Protein AF-A0A1H6TN44-F1 (afdb_monomer_lite)

pLDDT: mean 74.38, std 14.88, range [40.72, 90.31]

Secondary structure (DSSP, 8-state):
---HHHHHHHHHHHHHHHHTT----HHHHHHHHS---GGG--------

Foldseek 3Di:
DADPVLVVVVVVLVVVCVVVVHDDDPVNNCCSRPVPPPVVPPDPDDDD

Organism: NCBI:txid1130080

Sequence (48 aa):
MLTDKQISDLVQLLEECKENNMSLGIAEVTRLIYPLSKKAKQEKTTEK

Structure (mmCIF, N/CA/C/O backbone):
data_AF-A0A1H6TN44-F1
#
_entry.id   AF-A0A1H6TN44-F1
#
loop_
_atom_site.group_PDB
_atom_site.id
_atom_site.type_symbol
_atom_site.label_atom_id
_atom_site.label_alt_id
_atom_site.label_comp_id
_atom_site.label_asym_id
_atom_site.label_entity_id
_atom_site.label_seq_id
_atom_site.pdbx_PDB_ins_code
_atom_site.Cartn_x
_atom_site.Cartn_y
_atom_site.Cartn_z
_atom_site.occupancy
_atom_site.B_iso_or_equiv
_atom_site.auth_seq_id
_atom_site.auth_comp_id
_atom_site.auth_asym_id
_atom_site.auth_atom_id
_atom_site.pdbx_PDB_model_num
ATOM 1 N N . MET A 1 1 ? -10.249 -11.101 5.184 1.00 74.00 1 MET A N 1
ATOM 2 C CA . MET A 1 1 ? -10.130 -11.057 3.711 1.00 74.00 1 MET A CA 1
ATOM 3 C C . MET A 1 1 ? -9.853 -9.624 3.299 1.00 74.00 1 MET A C 1
ATOM 5 O O . MET A 1 1 ? -10.326 -8.729 3.989 1.00 74.00 1 MET A O 1
ATOM 9 N N . LEU A 1 2 ? -9.063 -9.421 2.242 1.00 80.19 2 LEU A N 1
ATOM 10 C CA . LEU A 1 2 ? -8.843 -8.092 1.666 1.00 80.19 2 LEU A CA 1
ATOM 11 C C . LEU A 1 2 ? -10.125 -7.608 0.990 1.00 80.19 2 LEU A C 1
ATOM 13 O O . LEU A 1 2 ? -10.876 -8.420 0.454 1.00 80.19 2 LEU A O 1
ATOM 17 N N . THR A 1 3 ? -10.374 -6.304 1.042 1.00 87.25 3 THR A N 1
ATOM 18 C CA . THR A 1 3 ? -11.486 -5.681 0.308 1.00 87.25 3 THR A CA 1
ATOM 19 C C . THR A 1 3 ? -11.123 -5.493 -1.163 1.00 87.25 3 THR A C 1
ATOM 21 O O . THR A 1 3 ? -9.944 -5.346 -1.484 1.00 87.25 3 THR A O 1
ATOM 24 N N . ASP A 1 4 ? -12.117 -5.422 -2.052 1.00 88.69 4 ASP A N 1
ATOM 25 C CA . ASP A 1 4 ? -11.900 -5.177 -3.489 1.00 88.69 4 ASP A CA 1
ATOM 26 C C . ASP A 1 4 ? -11.068 -3.917 -3.748 1.00 88.69 4 ASP A C 1
ATOM 28 O O . ASP A 1 4 ? -10.200 -3.899 -4.618 1.00 88.69 4 ASP A O 1
ATOM 32 N N . LYS A 1 5 ? -11.260 -2.886 -2.917 1.00 86.50 5 LYS A N 1
ATOM 33 C CA . LYS A 1 5 ? -10.451 -1.668 -2.958 1.00 86.50 5 LYS A CA 1
ATOM 34 C C . LYS A 1 5 ? -8.977 -1.943 -2.649 1.00 86.50 5 LYS A C 1
ATOM 36 O O . LYS A 1 5 ? -8.114 -1.524 -3.405 1.00 86.50 5 LYS A O 1
ATOM 41 N N . GLN A 1 6 ? -8.682 -2.681 -1.579 1.00 84.75 6 GLN A N 1
ATOM 42 C CA . GLN A 1 6 ? -7.300 -3.041 -1.233 1.00 84.75 6 GLN A CA 1
ATOM 43 C C . GLN A 1 6 ? -6.659 -3.95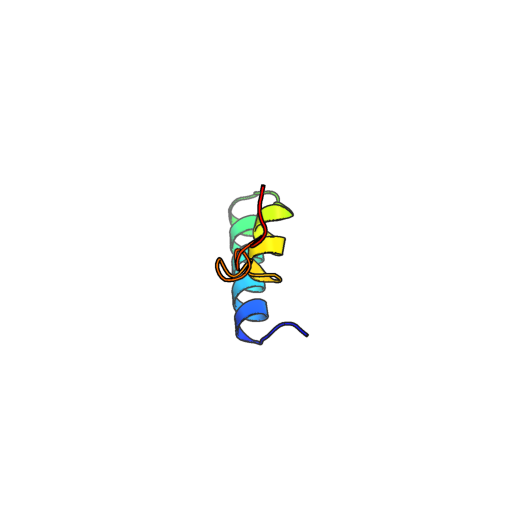1 -2.284 1.00 84.75 6 GLN A C 1
ATOM 45 O O . GLN A 1 6 ? -5.454 -3.891 -2.489 1.00 84.75 6 GLN A O 1
ATOM 50 N N . ILE A 1 7 ? -7.445 -4.800 -2.946 1.00 88.00 7 ILE A N 1
ATOM 51 C CA . ILE A 1 7 ? -6.952 -5.630 -4.047 1.00 88.00 7 ILE A CA 1
ATOM 52 C C . ILE A 1 7 ? -6.595 -4.740 -5.243 1.00 88.00 7 ILE A C 1
ATOM 54 O O . ILE A 1 7 ? -5.494 -4.864 -5.771 1.00 88.00 7 ILE A O 1
ATOM 58 N N . SER A 1 8 ? -7.474 -3.807 -5.620 1.00 90.31 8 SER A N 1
ATOM 59 C CA . SER A 1 8 ? -7.221 -2.844 -6.700 1.00 90.31 8 SER A CA 1
ATOM 60 C C . SER A 1 8 ? -5.986 -1.983 -6.425 1.00 90.31 8 SER A C 1
ATOM 62 O O . SER A 1 8 ? -5.112 -1.876 -7.282 1.00 90.31 8 SER A O 1
ATOM 64 N N . ASP A 1 9 ? -5.880 -1.423 -5.218 1.00 88.75 9 ASP A N 1
ATOM 65 C CA . ASP A 1 9 ? -4.748 -0.583 -4.819 1.00 88.75 9 ASP A CA 1
ATOM 66 C C . ASP A 1 9 ? -3.426 -1.390 -4.835 1.00 88.75 9 ASP A C 1
ATOM 68 O O . ASP A 1 9 ? -2.376 -0.868 -5.207 1.00 88.75 9 ASP A O 1
ATOM 72 N N . LEU A 1 10 ? -3.460 -2.682 -4.472 1.00 87.12 10 LEU A N 1
ATOM 73 C CA . LEU A 1 10 ? -2.282 -3.559 -4.494 1.00 87.12 10 LEU A CA 1
ATOM 74 C C . LEU A 1 10 ? -1.832 -3.887 -5.921 1.00 87.12 10 LEU A C 1
ATOM 76 O O . LEU A 1 10 ? -0.632 -3.921 -6.187 1.00 87.12 10 LEU A O 1
ATOM 80 N N . VAL A 1 11 ? -2.781 -4.153 -6.822 1.00 88.50 11 VAL A N 1
ATOM 81 C CA . VAL A 1 11 ? -2.494 -4.425 -8.238 1.00 88.50 11 VAL A CA 1
ATOM 82 C C . VAL A 1 11 ? -1.834 -3.209 -8.879 1.00 88.50 11 VAL A C 1
ATOM 84 O O . VAL A 1 11 ? -0.787 -3.358 -9.503 1.00 88.50 11 VAL A O 1
ATOM 87 N N . GLN A 1 12 ? -2.362 -2.012 -8.625 1.00 89.38 12 GLN A N 1
ATOM 88 C CA . GLN A 1 12 ? -1.778 -0.780 -9.146 1.00 89.38 12 GLN A CA 1
ATOM 89 C C . GLN A 1 12 ? -0.342 -0.564 -8.634 1.00 89.38 12 GLN A C 1
ATOM 91 O O . GLN A 1 12 ? 0.566 -0.304 -9.420 1.00 89.38 12 GLN A O 1
ATOM 96 N N . LEU A 1 13 ? -0.103 -0.768 -7.332 1.00 86.94 13 LEU A N 1
ATOM 97 C CA . LEU A 1 13 ? 1.234 -0.663 -6.734 1.00 86.94 13 LEU A CA 1
ATOM 98 C C . LEU A 1 13 ? 2.240 -1.644 -7.377 1.00 86.94 13 LEU A C 1
ATOM 100 O O . LEU A 1 13 ? 3.414 -1.317 -7.568 1.00 86.94 13 LEU A O 1
ATOM 104 N N . LEU A 1 14 ? 1.786 -2.859 -7.705 1.00 86.12 14 LEU A N 1
ATOM 105 C CA . LEU A 1 14 ? 2.597 -3.878 -8.376 1.00 86.12 14 LEU A CA 1
ATOM 106 C C . LEU A 1 14 ? 2.951 -3.479 -9.813 1.00 86.12 14 LEU A C 1
ATOM 108 O O . LEU A 1 14 ? 4.084 -3.710 -10.243 1.00 86.12 14 LEU A O 1
ATOM 112 N N . GLU A 1 15 ? 2.007 -2.887 -10.544 1.00 88.62 15 GLU A N 1
ATOM 113 C CA . GLU A 1 15 ? 2.232 -2.379 -11.899 1.00 88.62 15 GLU A CA 1
ATOM 114 C C . GLU A 1 15 ? 3.232 -1.218 -11.894 1.00 88.62 15 GLU A C 1
ATOM 116 O O . GLU A 1 15 ? 4.234 -1.284 -12.608 1.00 88.62 15 GLU A O 1
ATOM 121 N N . GLU A 1 16 ? 3.060 -0.241 -11.001 1.00 86.94 16 GLU A N 1
ATOM 122 C CA . GLU A 1 16 ? 3.981 0.894 -10.865 1.00 86.94 16 GLU A CA 1
ATOM 123 C C . GLU A 1 16 ? 5.406 0.437 -10.509 1.00 86.94 16 GLU A C 1
ATOM 125 O O . GLU A 1 16 ? 6.385 0.916 -11.088 1.00 86.94 16 GLU A O 1
ATOM 130 N N . CYS A 1 17 ? 5.562 -0.533 -9.602 1.00 85.31 17 CYS A N 1
ATOM 131 C CA . CYS A 1 17 ? 6.884 -1.079 -9.277 1.00 85.31 17 CYS A CA 1
ATOM 132 C C . CYS A 1 17 ? 7.527 -1.808 -10.461 1.00 85.31 17 CYS A C 1
ATOM 134 O O . CYS A 1 17 ? 8.736 -1.688 -10.676 1.00 85.31 17 CYS A O 1
ATOM 136 N N . LYS A 1 18 ? 6.732 -2.534 -11.254 1.00 82.62 18 LYS A N 1
ATOM 137 C CA . LYS A 1 18 ? 7.209 -3.220 -12.457 1.00 82.62 18 LYS A CA 1
ATOM 138 C C . LYS A 1 18 ? 7.670 -2.226 -13.52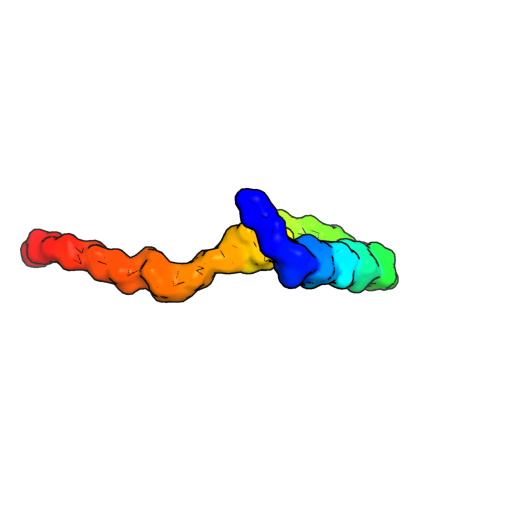6 1.00 82.62 18 LYS A C 1
ATOM 140 O O . LYS A 1 18 ? 8.728 -2.438 -14.114 1.00 82.62 18 LYS A O 1
ATOM 145 N N . GLU A 1 19 ? 6.919 -1.151 -13.757 1.00 86.75 19 GLU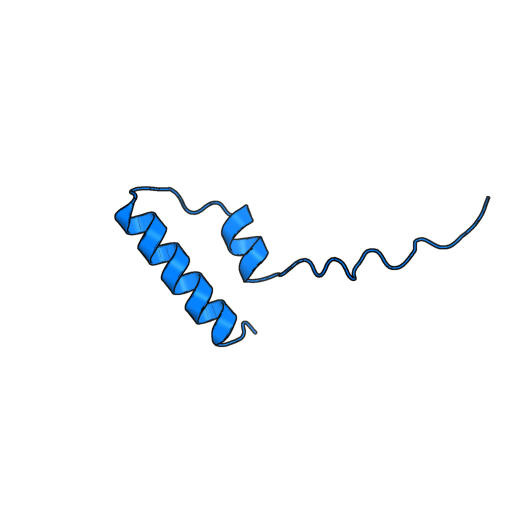 A N 1
ATOM 146 C CA . GLU A 1 19 ? 7.279 -0.107 -14.728 1.00 86.75 19 GLU A CA 1
ATOM 147 C C . GLU A 1 19 ? 8.549 0.648 -14.319 1.00 86.75 19 GLU A C 1
ATOM 149 O O . GLU A 1 19 ? 9.420 0.906 -15.149 1.00 86.75 19 GLU A O 1
ATOM 154 N N . ASN A 1 20 ? 8.708 0.928 -13.025 1.00 84.94 20 ASN A N 1
ATOM 155 C CA . ASN A 1 20 ? 9.847 1.682 -12.506 1.00 84.94 20 ASN A CA 1
ATOM 156 C C . ASN A 1 20 ? 11.082 0.816 -12.174 1.00 84.94 20 ASN A C 1
ATOM 158 O O . ASN A 1 20 ? 12.070 1.347 -11.669 1.00 84.94 20 ASN A O 1
ATOM 162 N N . ASN A 1 21 ? 11.056 -0.502 -12.439 1.00 82.69 21 ASN A N 1
ATOM 163 C CA . ASN A 1 21 ? 12.086 -1.462 -11.994 1.00 82.69 21 ASN A CA 1
ATOM 164 C C . ASN A 1 21 ? 12.399 -1.349 -10.485 1.00 82.69 21 ASN A C 1
ATOM 166 O O . ASN A 1 21 ? 13.534 -1.532 -10.040 1.00 82.69 21 ASN A O 1
ATOM 170 N N . MET A 1 22 ? 11.382 -1.031 -9.684 1.00 79.88 22 MET A N 1
ATOM 171 C CA . MET A 1 22 ? 11.501 -0.885 -8.239 1.00 79.88 22 MET A CA 1
ATOM 172 C C . MET A 1 22 ? 11.090 -2.174 -7.534 1.00 79.88 22 MET A C 1
ATOM 174 O O . MET A 1 22 ? 10.161 -2.872 -7.938 1.00 79.88 22 MET A O 1
ATOM 178 N N . SER A 1 23 ? 11.789 -2.492 -6.446 1.00 76.69 23 SER A N 1
ATOM 179 C CA . SER A 1 23 ? 11.398 -3.599 -5.579 1.00 76.69 23 SER A CA 1
ATOM 180 C C . SER A 1 23 ? 10.268 -3.158 -4.655 1.00 76.69 23 SER A C 1
ATOM 182 O O . SER A 1 23 ? 10.379 -2.147 -3.958 1.00 76.69 23 SER A O 1
ATOM 184 N N . LEU A 1 24 ? 9.193 -3.942 -4.631 1.00 78.62 24 LEU A N 1
ATOM 185 C CA . LEU A 1 24 ? 8.036 -3.696 -3.785 1.00 78.62 24 LEU A CA 1
ATOM 186 C C . LEU A 1 24 ? 8.417 -3.923 -2.314 1.00 78.62 24 LEU A C 1
ATOM 188 O O . LEU A 1 24 ? 8.614 -5.053 -1.860 1.00 78.62 24 LEU A O 1
ATOM 192 N N . GLY A 1 25 ? 8.535 -2.842 -1.547 1.00 81.88 25 GLY A N 1
ATOM 193 C CA . GLY A 1 25 ? 8.863 -2.932 -0.129 1.00 81.88 25 GLY A CA 1
ATOM 194 C C . GLY A 1 25 ? 7.729 -3.571 0.679 1.00 81.88 25 GLY A C 1
ATOM 195 O O . GLY A 1 25 ? 6.574 -3.159 0.578 1.00 81.88 25 GLY A O 1
ATOM 196 N N . ILE A 1 26 ? 8.058 -4.510 1.576 1.00 77.81 26 ILE A N 1
ATOM 197 C CA . ILE A 1 26 ? 7.086 -5.157 2.485 1.00 77.81 26 ILE A CA 1
ATOM 198 C C . ILE A 1 26 ? 6.277 -4.113 3.276 1.00 77.81 26 ILE A C 1
ATOM 200 O O . ILE A 1 26 ? 5.089 -4.306 3.527 1.00 77.81 26 ILE A O 1
ATOM 204 N N . ALA A 1 27 ? 6.886 -2.978 3.631 1.00 75.31 27 ALA A N 1
ATOM 205 C CA . ALA A 1 27 ? 6.226 -1.887 4.348 1.00 75.31 27 ALA A CA 1
ATOM 206 C C . ALA A 1 27 ? 5.147 -1.151 3.526 1.00 75.31 27 ALA A C 1
ATOM 208 O O . ALA A 1 27 ? 4.218 -0.595 4.112 1.00 75.31 27 ALA A O 1
ATOM 209 N N . GLU A 1 28 ? 5.262 -1.107 2.196 1.00 78.19 28 GLU A N 1
ATOM 210 C CA . GLU A 1 28 ? 4.253 -0.518 1.297 1.00 78.19 28 GLU A CA 1
ATOM 211 C C . GLU A 1 28 ? 3.044 -1.450 1.200 1.00 78.19 28 GLU A C 1
ATOM 213 O O . GLU A 1 28 ? 1.918 -1.044 1.485 1.00 78.19 28 GLU A O 1
ATOM 218 N N . VAL A 1 29 ? 3.299 -2.740 0.952 1.00 82.88 29 VAL A N 1
ATOM 219 C CA . VAL A 1 29 ? 2.262 -3.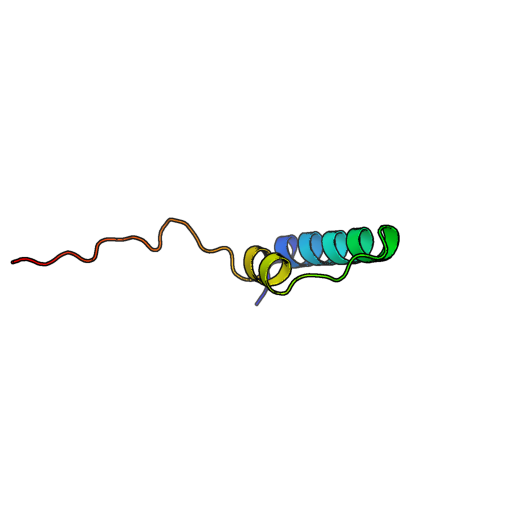782 0.922 1.00 82.88 29 VAL A CA 1
ATOM 220 C C . VAL A 1 29 ? 1.517 -3.844 2.249 1.00 82.88 29 VAL A C 1
ATOM 222 O O . VAL A 1 29 ? 0.290 -3.804 2.272 1.00 82.88 29 VAL A O 1
ATOM 225 N N . THR A 1 30 ? 2.253 -3.880 3.366 1.00 80.75 30 THR A N 1
ATOM 226 C CA . THR A 1 30 ? 1.682 -3.992 4.717 1.00 80.75 30 THR A CA 1
ATOM 227 C C . THR A 1 30 ? 0.755 -2.822 5.037 1.00 80.75 30 THR A C 1
ATOM 229 O O . THR A 1 30 ? -0.309 -3.042 5.604 1.00 80.75 30 THR A O 1
ATOM 232 N N . ARG A 1 31 ? 1.102 -1.589 4.638 1.00 78.44 31 ARG A N 1
ATOM 233 C CA . ARG A 1 31 ? 0.243 -0.407 4.847 1.00 78.44 31 ARG A CA 1
ATOM 234 C C . ARG A 1 31 ? -1.091 -0.503 4.110 1.00 78.44 31 ARG A C 1
ATOM 236 O O . ARG A 1 31 ? -2.086 0.035 4.585 1.00 78.44 31 ARG A O 1
ATOM 243 N N . LEU A 1 32 ? -1.096 -1.176 2.970 1.00 79.25 32 LEU A N 1
ATOM 244 C CA . LEU A 1 32 ? -2.234 -1.268 2.069 1.00 79.25 32 LEU A CA 1
ATOM 245 C C . LEU A 1 32 ? -3.172 -2.419 2.472 1.00 79.25 32 LEU A C 1
ATOM 247 O O . LEU A 1 32 ? -4.387 -2.238 2.574 1.00 79.25 32 LEU A O 1
ATOM 251 N N . ILE A 1 33 ? -2.609 -3.581 2.816 1.00 79.94 33 ILE A N 1
ATOM 252 C CA . ILE A 1 33 ? -3.380 -4.755 3.263 1.00 79.94 33 ILE A CA 1
ATOM 253 C C . ILE A 1 33 ? -3.783 -4.689 4.740 1.00 79.94 33 ILE A C 1
ATOM 255 O O . ILE A 1 33 ? -4.797 -5.263 5.140 1.00 79.94 33 ILE A O 1
ATOM 259 N N . TYR A 1 34 ? -3.005 -3.970 5.547 1.00 76.44 34 TYR A N 1
ATOM 260 C CA . TYR A 1 34 ? -3.233 -3.756 6.967 1.00 76.44 34 TYR A CA 1
ATOM 261 C C . TYR A 1 34 ? -3.076 -2.265 7.276 1.00 76.44 34 TYR A C 1
ATOM 263 O O . TYR A 1 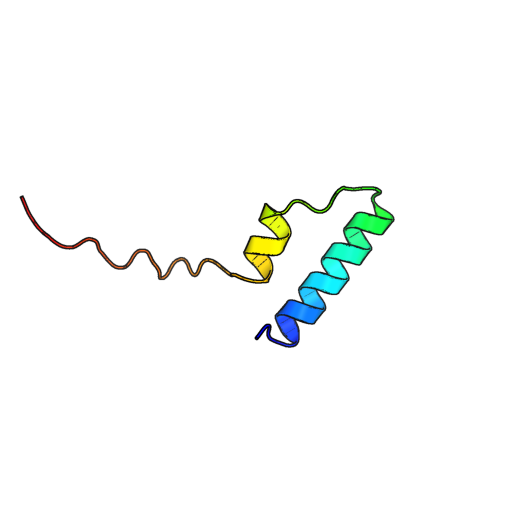34 ? -2.057 -1.840 7.834 1.00 76.44 34 TYR A O 1
ATOM 271 N N . PRO A 1 35 ? -4.067 -1.435 6.896 1.00 66.81 35 PRO A N 1
ATOM 272 C CA . PRO A 1 35 ? -4.040 -0.029 7.244 1.00 66.81 35 PRO A CA 1
ATOM 273 C C . PRO A 1 35 ? -4.022 0.062 8.765 1.00 66.81 35 PRO A C 1
ATOM 275 O O . PRO A 1 35 ? -5.018 -0.222 9.434 1.00 66.81 35 PRO A O 1
ATOM 278 N N . LEU A 1 36 ? -2.865 0.440 9.316 1.00 67.19 36 LEU A N 1
ATOM 279 C CA . LEU A 1 36 ? -2.727 0.811 10.714 1.00 67.19 36 LEU A CA 1
ATOM 280 C C . LEU A 1 36 ? -3.606 2.038 10.909 1.00 67.19 36 LEU A C 1
ATOM 282 O O . LEU A 1 36 ? -3.178 3.180 10.741 1.00 67.19 36 LEU A O 1
ATOM 286 N N . SER A 1 37 ? -4.877 1.797 11.216 1.00 59.19 37 SER A N 1
ATOM 287 C CA . SER A 1 37 ? -5.772 2.826 11.688 1.00 59.19 37 SER A CA 1
ATOM 288 C C . SER A 1 37 ? -5.034 3.524 12.821 1.00 59.19 37 SER A C 1
ATOM 290 O O . SER A 1 37 ? -4.746 2.920 13.854 1.00 59.19 37 SER A O 1
ATOM 292 N N . LYS A 1 38 ? -4.764 4.825 12.667 1.00 56.09 38 LYS A N 1
ATOM 293 C CA . LYS A 1 38 ? -4.309 5.683 13.773 1.00 56.09 38 LYS A CA 1
ATOM 294 C C . LYS A 1 38 ? -5.265 5.636 14.986 1.00 56.09 38 LYS A C 1
ATOM 296 O O . LYS A 1 38 ? -4.949 6.194 16.027 1.00 56.09 38 LYS A O 1
ATOM 301 N N . LYS A 1 39 ? -6.399 4.932 14.878 1.00 53.12 39 LYS A N 1
ATOM 302 C CA . LYS A 1 39 ? -7.322 4.552 15.952 1.00 53.12 39 LYS A CA 1
ATOM 303 C C . LYS A 1 39 ? -6.912 3.316 16.778 1.00 53.12 39 LYS A C 1
ATOM 305 O O . LYS A 1 39 ? -7.742 2.802 17.510 1.00 53.12 39 LYS A O 1
ATOM 310 N N . ALA A 1 40 ? -5.658 2.864 16.722 1.00 49.75 40 ALA A N 1
ATOM 311 C CA . ALA A 1 40 ? -5.102 1.920 17.706 1.00 49.75 40 ALA A CA 1
ATOM 312 C C . ALA A 1 40 ? -4.034 2.553 18.626 1.00 49.75 40 ALA A C 1
ATOM 314 O O . ALA A 1 40 ? -3.178 1.866 19.173 1.00 49.75 40 ALA A O 1
ATOM 315 N N . LYS A 1 41 ? -4.093 3.875 18.829 1.00 50.94 41 LYS A N 1
ATOM 316 C CA . LYS A 1 41 ? -3.666 4.503 20.089 1.00 50.94 41 LYS A CA 1
ATOM 317 C C . LYS A 1 41 ? -4.909 4.974 20.851 1.00 50.94 41 LYS A C 1
ATOM 319 O O . LYS A 1 41 ? -5.038 6.147 21.173 1.00 50.94 41 LYS A O 1
ATOM 324 N N . GLN A 1 42 ? -5.845 4.062 21.111 1.00 49.16 42 GLN A N 1
ATOM 325 C CA . GLN A 1 42 ? -6.609 4.183 22.347 1.00 49.16 42 GLN A CA 1
ATOM 326 C C . GLN A 1 42 ? -5.636 3.820 23.465 1.00 49.16 42 GLN A C 1
ATOM 328 O O . GLN A 1 42 ? -5.193 2.683 23.582 1.00 49.16 42 GLN A O 1
ATOM 333 N N . GLU A 1 43 ? -5.180 4.869 24.142 1.00 53.75 43 GLU A N 1
ATOM 334 C CA . GLU A 1 43 ? -5.070 4.902 25.592 1.00 53.75 43 GLU A CA 1
ATOM 335 C C . GLU A 1 43 ? -4.550 3.607 26.235 1.00 53.75 43 GLU A C 1
ATOM 337 O O . GLU A 1 43 ? -5.307 2.742 26.667 1.00 53.75 43 GLU A O 1
ATOM 342 N N . LYS A 1 44 ? -3.228 3.537 26.437 1.00 45.56 44 LYS A N 1
ATOM 343 C CA . LYS A 1 44 ? -2.755 2.984 27.710 1.00 45.56 44 LYS A CA 1
ATOM 344 C C . LYS A 1 44 ? -3.170 3.975 28.801 1.00 45.56 44 LYS A C 1
ATOM 346 O O . LYS A 1 44 ? -2.370 4.809 29.213 1.00 45.56 44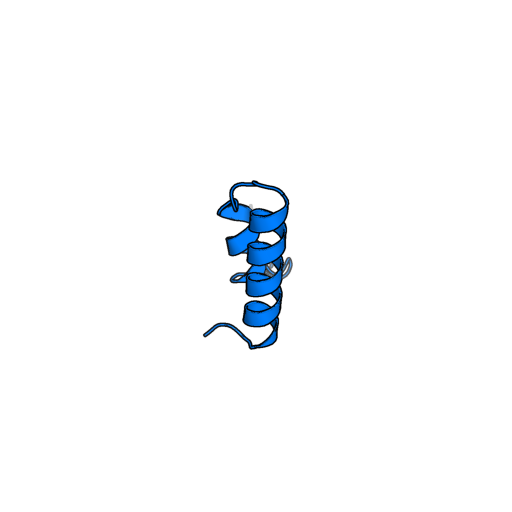 LYS A O 1
ATOM 351 N N . THR A 1 45 ? -4.430 3.927 29.216 1.00 50.72 45 THR A N 1
ATOM 352 C CA . THR A 1 45 ? -4.804 4.408 30.543 1.00 50.72 45 THR A CA 1
ATOM 353 C C . THR A 1 45 ? -4.180 3.444 31.543 1.00 50.72 45 THR A C 1
ATOM 355 O O . THR A 1 45 ? -4.276 2.229 31.365 1.00 50.72 45 THR A O 1
ATOM 358 N N . THR A 1 46 ? -3.459 4.012 32.509 1.00 46.47 46 THR A N 1
ATOM 359 C CA . THR A 1 46 ? -3.440 3.662 33.941 1.00 46.47 46 THR A CA 1
ATOM 360 C C . THR A 1 46 ? -2.063 3.998 34.526 1.00 46.47 46 THR A C 1
ATOM 362 O O . THR A 1 46 ? -1.104 3.247 34.386 1.00 46.47 46 THR A O 1
ATOM 365 N N . GLU A 1 47 ? -2.007 5.193 35.122 1.00 50.19 47 GLU A N 1
ATOM 366 C CA . GLU A 1 47 ? -1.638 5.414 36.529 1.00 50.19 47 GLU A CA 1
ATOM 367 C C . GLU A 1 47 ? -0.299 4.837 37.029 1.00 50.19 47 GLU A C 1
ATOM 369 O O . GLU A 1 47 ? -0.177 3.641 37.302 1.00 50.19 47 GLU A O 1
ATOM 374 N N . LYS A 1 48 ? 0.682 5.726 37.232 1.00 40.72 48 LYS A N 1
ATOM 375 C CA . LYS A 1 48 ? 1.291 6.024 38.543 1.00 40.72 48 LYS A CA 1
ATOM 376 C C . LYS A 1 48 ? 2.217 7.234 38.464 1.00 40.72 48 LYS A C 1
ATOM 378 O O . LYS A 1 48 ? 2.947 7.346 37.456 1.00 40.72 48 LYS A O 1
#

Radius of gyration: 15.76 Å; chains: 1; bounding box: 24×17×53 Å